Protein AF-Q6Y582-F1 (afdb_monomer)

Sequence (54 aa):
MNYNPKRTRFCKQHRGRMKGLSYRGNRICFGRYALQALEPAWITPRQIEAGRWR

Radius of gyration: 14.4 Å; Cα contacts (8 Å, |Δi|>4): 7; chains: 1; bounding box: 34×31×31 Å

InterPro domains:
  IPR000114 Large ribosomal subunit protein uL16, bacteria [PR00060] (25-37)
  IPR00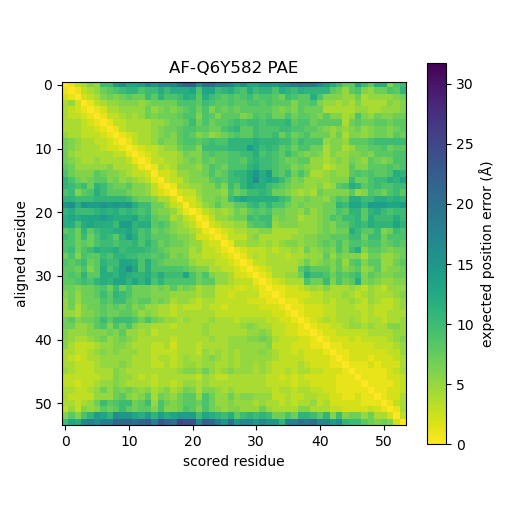0114 Large ribosomal subunit protein uL16, bacteria [PR00060] (43-54)
  IPR000114 Large ribosomal subunit protein uL16, bacteria [PTHR12220] (3-53)
  IPR036920 Large ribosomal subunit protein uL16 superfamily [G3DSA:3.90.1170.10] (1-54)
  IPR036920 Large ribosomal subunit protein uL16 superfamily [SSF54686] (3-53)
  IPR047873 Large ribosomal subunit protein uL16 [PF00252] (5-52)

Mean predicted aligned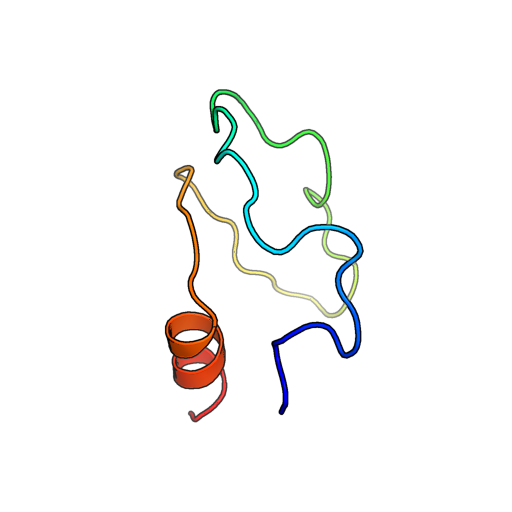 error: 6.29 Å

Secondary structure (DSSP, 8-state):
---S-S--S-S--------S---S--S--SSS-----SS-----HHHHHHHH--

Organism: NCBI:txid223053

Structure (mmCIF, N/CA/C/O backbone):
d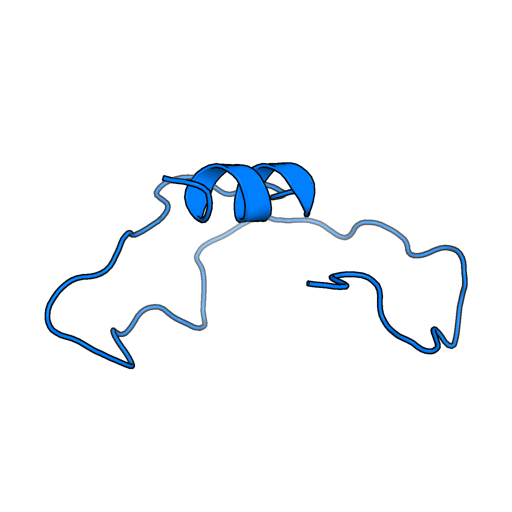ata_AF-Q6Y582-F1
#
_entry.id   AF-Q6Y582-F1
#
loop_
_atom_site.group_PDB
_atom_site.id
_atom_site.type_symbol
_atom_site.label_atom_id
_atom_site.label_alt_id
_atom_site.label_comp_id
_atom_site.label_asym_id
_atom_site.label_entity_id
_atom_site.label_seq_id
_atom_site.pdbx_PDB_ins_code
_atom_site.Cartn_x
_atom_site.Cartn_y
_atom_site.Cartn_z
_atom_site.occupancy
_atom_site.B_iso_or_equiv
_atom_site.auth_seq_id
_atom_site.auth_comp_id
_atom_site.auth_asym_id
_atom_site.auth_atom_id
_atom_site.pdbx_PDB_model_num
ATOM 1 N N . MET A 1 1 ? -1.393 -19.707 -0.995 1.00 71.75 1 MET A N 1
ATOM 2 C CA . MET A 1 1 ? -1.822 -19.088 -2.279 1.00 71.75 1 MET A CA 1
ATOM 3 C C . MET A 1 1 ? -0.589 -18.542 -2.977 1.00 71.75 1 MET A C 1
ATOM 5 O O . MET A 1 1 ? 0.232 -17.939 -2.302 1.00 71.75 1 MET A O 1
ATOM 9 N N . ASN A 1 2 ? -0.422 -18.756 -4.284 1.00 76.69 2 ASN A N 1
ATOM 10 C CA . ASN A 1 2 ? 0.730 -18.193 -4.990 1.00 76.69 2 ASN A CA 1
ATOM 11 C C . ASN A 1 2 ? 0.457 -16.721 -5.343 1.00 76.69 2 ASN A C 1
ATOM 13 O O . ASN A 1 2 ? -0.398 -16.438 -6.179 1.00 76.69 2 ASN A O 1
ATOM 17 N N . TYR A 1 3 ? 1.162 -15.799 -4.683 1.00 80.50 3 TYR A N 1
ATOM 18 C CA . TYR A 1 3 ? 1.048 -14.352 -4.913 1.00 80.50 3 TYR A CA 1
ATOM 19 C C . TYR A 1 3 ? 2.000 -13.838 -6.003 1.00 80.50 3 TYR A C 1
ATOM 21 O O . TYR A 1 3 ? 1.997 -12.647 -6.306 1.00 80.50 3 TYR A O 1
ATOM 29 N N . ASN A 1 4 ? 2.817 -14.714 -6.596 1.00 84.12 4 ASN A N 1
ATOM 30 C CA . ASN A 1 4 ? 3.687 -14.346 -7.701 1.00 84.12 4 ASN A CA 1
ATOM 31 C C . ASN A 1 4 ? 2.968 -14.571 -9.044 1.00 84.12 4 ASN A C 1
ATOM 33 O O . ASN A 1 4 ? 2.366 -15.632 -9.243 1.00 84.12 4 ASN A O 1
ATOM 37 N N . PRO A 1 5 ? 3.028 -13.618 -9.993 1.00 86.31 5 PRO A N 1
ATOM 38 C CA . PRO A 1 5 ? 2.434 -13.808 -11.309 1.00 86.31 5 PRO A CA 1
ATOM 39 C C . PRO A 1 5 ? 3.071 -15.007 -12.023 1.00 86.31 5 PRO A C 1
ATOM 41 O O . PRO A 1 5 ? 4.287 -15.192 -12.007 1.00 86.31 5 PRO A O 1
ATOM 44 N N . LYS A 1 6 ? 2.238 -15.814 -12.690 1.00 87.19 6 LYS A N 1
ATOM 45 C CA . LYS A 1 6 ? 2.678 -17.022 -13.412 1.00 87.19 6 LYS A CA 1
ATOM 46 C C . LYS A 1 6 ? 3.664 -16.712 -14.547 1.00 87.19 6 LYS A C 1
ATOM 48 O O . LYS A 1 6 ? 4.496 -17.547 -14.880 1.00 87.19 6 LYS A O 1
ATOM 53 N N . ARG A 1 7 ? 3.569 -15.526 -15.155 1.00 87.81 7 ARG A N 1
ATOM 54 C CA . ARG A 1 7 ? 4.483 -15.056 -16.203 1.00 87.81 7 ARG A CA 1
ATOM 55 C C . ARG A 1 7 ? 4.606 -13.539 -16.132 1.00 87.81 7 ARG A C 1
ATOM 57 O O . ARG A 1 7 ? 3.594 -12.843 -16.169 1.00 87.81 7 ARG A O 1
ATOM 64 N N . THR A 1 8 ? 5.834 -13.033 -16.095 1.00 87.62 8 THR A N 1
ATOM 65 C CA . THR A 1 8 ? 6.125 -11.593 -16.144 1.00 87.62 8 THR A CA 1
ATOM 66 C C . THR A 1 8 ? 6.858 -11.285 -17.445 1.00 87.62 8 THR A C 1
ATOM 68 O O . THR A 1 8 ? 7.779 -12.009 -17.809 1.00 87.62 8 THR A O 1
ATOM 71 N N . ARG A 1 9 ? 6.456 -10.227 -18.167 1.00 85.88 9 ARG A N 1
ATOM 72 C CA . ARG A 1 9 ? 7.134 -9.818 -19.416 1.00 85.88 9 ARG A CA 1
ATOM 73 C C . ARG A 1 9 ? 8.557 -9.296 -19.169 1.00 85.88 9 ARG A C 1
ATOM 75 O O . ARG A 1 9 ? 9.415 -9.485 -20.018 1.00 85.88 9 ARG A O 1
ATOM 82 N N . PHE A 1 10 ? 8.805 -8.689 -18.005 1.00 86.19 10 PHE A N 1
ATOM 83 C CA . PHE A 1 10 ? 10.107 -8.149 -17.602 1.00 86.19 10 PHE A CA 1
ATOM 84 C C . PHE A 1 10 ? 10.440 -8.548 -16.160 1.00 86.19 10 PHE A C 1
ATOM 86 O O . PHE A 1 10 ? 9.610 -8.375 -15.268 1.00 86.19 10 PHE A O 1
ATOM 93 N N . CYS A 1 11 ? 11.654 -9.054 -15.921 1.00 82.44 11 CYS A N 1
A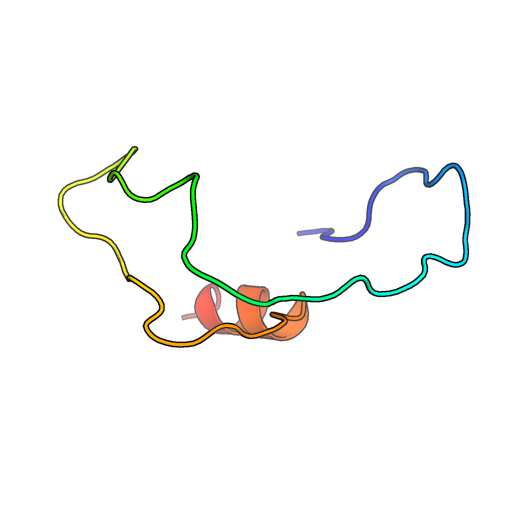TOM 94 C CA . CYS A 1 11 ? 12.069 -9.559 -14.605 1.00 82.44 11 CYS A CA 1
ATOM 95 C C . CYS A 1 11 ? 12.407 -8.454 -13.590 1.00 82.44 11 CYS A C 1
ATOM 97 O O . CYS A 1 11 ? 12.302 -8.680 -12.388 1.00 82.44 11 CYS A O 1
ATOM 99 N N . LYS A 1 12 ? 12.809 -7.262 -14.051 1.00 85.75 12 LYS A N 1
ATOM 100 C CA . LYS A 1 12 ? 13.163 -6.119 -13.196 1.00 85.75 12 LYS A CA 1
ATOM 101 C C . LYS A 1 12 ? 12.204 -4.968 -13.468 1.00 85.75 12 LYS A C 1
ATOM 103 O O . LYS A 1 12 ? 12.110 -4.497 -14.597 1.00 85.75 12 LYS A O 1
ATOM 108 N N . GLN A 1 13 ? 11.494 -4.530 -12.435 1.00 85.44 13 GLN A N 1
ATOM 109 C CA . GLN A 1 13 ? 10.594 -3.382 -12.498 1.00 85.44 13 GLN A CA 1
ATOM 110 C C . GLN A 1 13 ? 11.151 -2.258 -11.631 1.00 85.44 13 GLN A C 1
ATOM 112 O O . GLN A 1 13 ? 11.566 -2.492 -10.494 1.00 85.44 13 GLN A O 1
ATOM 117 N N . HIS A 1 14 ? 11.152 -1.035 -12.157 1.00 87.12 14 HIS A N 1
ATOM 118 C CA . HIS A 1 14 ? 11.468 0.141 -11.358 1.00 87.12 14 HIS A CA 1
ATOM 119 C C . HIS A 1 14 ? 10.307 0.425 -10.409 1.00 87.12 14 HIS A C 1
ATOM 121 O O . HIS A 1 14 ? 9.147 0.478 -10.820 1.00 87.12 14 HIS A O 1
ATOM 127 N N . ARG A 1 15 ? 10.617 0.613 -9.126 1.00 79.88 15 ARG A N 1
ATOM 128 C CA . ARG A 1 15 ? 9.620 1.041 -8.147 1.00 79.88 15 ARG A CA 1
ATOM 129 C C . ARG A 1 15 ? 9.344 2.525 -8.385 1.00 79.88 15 ARG A C 1
ATOM 131 O O . ARG A 1 15 ? 10.227 3.355 -8.198 1.00 79.88 15 ARG A O 1
ATOM 138 N N . GLY A 1 16 ? 8.141 2.833 -8.868 1.00 85.62 16 GLY A N 1
ATOM 139 C CA . GL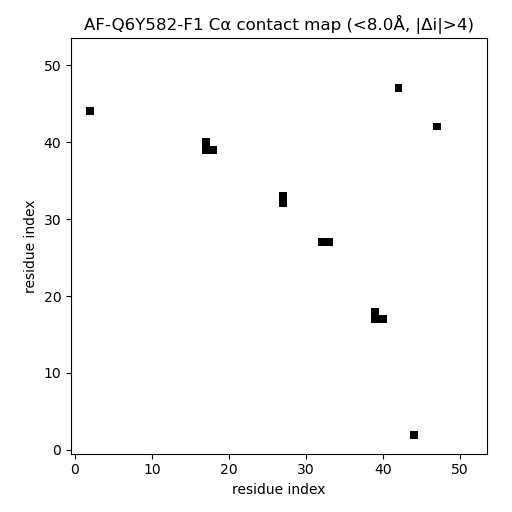Y A 1 16 ? 7.672 4.206 -9.058 1.00 85.62 16 GLY A CA 1
ATOM 140 C C . GLY A 1 16 ? 7.484 4.953 -7.732 1.00 85.62 16 GLY A C 1
ATOM 141 O O . GLY A 1 16 ? 7.824 4.459 -6.656 1.00 85.62 16 GLY A O 1
ATOM 142 N N . ARG A 1 17 ? 6.910 6.158 -7.794 1.00 81.81 17 ARG A N 1
ATOM 143 C CA . ARG A 1 17 ? 6.726 7.021 -6.620 1.00 81.81 17 ARG A CA 1
ATOM 144 C C . ARG A 1 17 ? 5.317 6.873 -6.045 1.00 81.81 17 ARG A C 1
ATOM 146 O O . ARG A 1 17 ? 4.340 7.095 -6.748 1.00 81.81 17 ARG A O 1
ATOM 153 N N . MET A 1 18 ? 5.223 6.543 -4.760 1.00 80.62 18 MET A N 1
ATOM 154 C CA . MET A 1 18 ? 3.962 6.495 -4.018 1.00 80.62 18 MET A CA 1
ATOM 155 C C . MET A 1 18 ? 3.795 7.828 -3.279 1.00 80.62 18 MET A C 1
ATOM 157 O O . MET A 1 18 ? 4.305 8.006 -2.178 1.00 80.62 18 MET A O 1
ATOM 161 N N . LYS A 1 19 ? 3.188 8.820 -3.934 1.00 76.56 19 LYS A N 1
ATOM 162 C CA . LYS A 1 19 ? 2.865 10.122 -3.330 1.00 76.56 19 LYS A CA 1
ATOM 163 C C . LYS A 1 19 ? 1.437 10.512 -3.698 1.00 76.56 19 LYS A C 1
ATOM 165 O O . LYS A 1 19 ? 1.044 10.332 -4.846 1.00 76.56 19 LYS A O 1
ATOM 170 N N . GLY A 1 20 ? 0.719 11.097 -2.741 1.00 77.06 20 GLY A N 1
ATOM 171 C CA . GLY A 1 20 ? -0.632 11.628 -2.931 1.00 77.06 20 GLY A CA 1
ATOM 172 C C . GLY A 1 20 ? -1.747 10.726 -2.402 1.00 77.06 20 GLY A C 1
ATOM 173 O O . GLY A 1 20 ? -1.500 9.671 -1.820 1.00 77.06 20 GLY A O 1
ATOM 174 N N . LEU A 1 21 ? -2.982 11.190 -2.594 1.00 76.56 21 LEU A N 1
ATOM 175 C CA . LEU A 1 21 ? -4.205 10.502 -2.185 1.00 76.56 21 LEU A CA 1
ATOM 176 C C . LEU A 1 21 ? -4.527 9.346 -3.138 1.00 76.56 21 LEU A C 1
ATOM 178 O O . LEU A 1 21 ? -4.295 9.436 -4.346 1.00 76.56 21 LEU A O 1
ATOM 182 N N . SER A 1 22 ? -5.115 8.271 -2.608 1.00 77.56 22 SER A N 1
ATOM 183 C CA . SER A 1 22 ? -5.622 7.192 -3.455 1.00 77.56 22 SER A CA 1
ATOM 184 C C . SER A 1 22 ? -6.808 7.683 -4.284 1.00 77.56 22 SER A C 1
ATOM 186 O O . SER A 1 22 ? -7.786 8.194 -3.740 1.00 77.56 22 SER A O 1
ATOM 188 N N . TYR A 1 23 ? -6.743 7.498 -5.603 1.00 78.06 23 TYR A N 1
ATOM 189 C CA . TYR A 1 23 ? -7.832 7.854 -6.520 1.00 78.06 23 TYR A CA 1
ATOM 190 C C . TYR A 1 23 ? -8.794 6.680 -6.787 1.00 78.06 23 TYR A C 1
ATOM 192 O O . TYR A 1 23 ? -9.845 6.851 -7.400 1.00 78.06 23 TYR A O 1
ATOM 200 N N . ARG A 1 24 ? -8.441 5.456 -6.363 1.00 77.19 24 ARG A N 1
ATOM 201 C CA . ARG A 1 24 ? -9.204 4.221 -6.627 1.00 77.19 24 ARG A CA 1
ATOM 202 C C . ARG A 1 24 ? -9.300 3.364 -5.363 1.00 77.19 24 ARG A C 1
ATOM 204 O O . ARG A 1 24 ? -8.394 3.370 -4.543 1.00 77.19 24 ARG A O 1
ATOM 211 N N . GLY A 1 25 ? -10.391 2.609 -5.214 1.00 79.81 25 GLY A N 1
ATOM 212 C CA . GLY A 1 25 ? -10.583 1.713 -4.062 1.00 79.81 25 GLY A CA 1
ATOM 213 C C . GLY A 1 25 ? -11.044 2.394 -2.766 1.00 79.81 25 GLY A C 1
ATOM 214 O O . GLY A 1 25 ? -10.994 1.773 -1.715 1.00 79.81 25 GLY A O 1
ATOM 215 N N . ASN A 1 26 ? -11.536 3.638 -2.829 1.00 81.00 26 ASN A N 1
ATOM 216 C CA . ASN A 1 26 ? -12.035 4.378 -1.655 1.00 81.00 26 ASN A CA 1
ATOM 217 C C . ASN A 1 26 ? -13.476 4.004 -1.242 1.00 81.00 26 ASN A C 1
ATOM 219 O O . ASN A 1 26 ? -14.062 4.665 -0.393 1.00 81.00 26 ASN A O 1
ATOM 223 N N . ARG A 1 27 ? -14.085 2.992 -1.872 1.00 84.69 27 ARG A N 1
ATOM 224 C CA . ARG A 1 27 ? -15.448 2.523 -1.576 1.00 84.69 27 ARG A CA 1
ATOM 225 C C . ARG A 1 27 ? -15.412 1.044 -1.217 1.00 84.69 27 ARG A C 1
ATOM 227 O O . ARG A 1 27 ? -14.635 0.290 -1.798 1.00 84.69 27 ARG A O 1
ATOM 234 N N . ILE A 1 28 ? -16.266 0.642 -0.280 1.00 87.12 28 ILE A N 1
ATOM 235 C CA . ILE A 1 28 ? -16.405 -0.753 0.146 1.00 87.12 28 ILE A CA 1
ATOM 236 C C . ILE A 1 28 ? -17.120 -1.522 -0.969 1.00 87.12 28 ILE A C 1
ATOM 238 O O . ILE A 1 28 ? -18.272 -1.230 -1.276 1.00 87.12 28 ILE A O 1
ATOM 242 N N . CYS A 1 29 ? -16.435 -2.484 -1.590 1.00 85.44 29 CYS A N 1
ATOM 243 C CA . CYS A 1 29 ? -17.026 -3.309 -2.650 1.00 85.44 29 CYS A CA 1
ATOM 244 C C . CYS A 1 29 ? -17.813 -4.510 -2.104 1.00 85.44 29 CYS A C 1
ATOM 246 O O . CYS A 1 29 ? -18.752 -4.960 -2.750 1.00 85.44 29 CYS A O 1
ATOM 248 N N . PHE A 1 30 ? -17.426 -5.042 -0.938 1.00 85.56 30 PHE A N 1
ATOM 249 C CA . PHE A 1 30 ? -18.006 -6.255 -0.356 1.00 85.56 30 PHE A CA 1
ATOM 250 C C . PHE A 1 30 ? -18.103 -6.135 1.170 1.00 85.56 30 PHE A C 1
ATOM 252 O O . PHE A 1 30 ? -17.195 -5.601 1.804 1.00 85.56 30 PHE A O 1
ATOM 259 N N . GLY A 1 31 ? -19.176 -6.677 1.754 1.00 87.62 31 GLY A N 1
ATOM 260 C CA . GLY A 1 31 ? -19.410 -6.662 3.202 1.00 87.62 31 GLY A CA 1
ATOM 261 C C . GLY A 1 31 ? -19.882 -5.308 3.749 1.00 87.62 31 GLY A C 1
ATOM 262 O O . GLY A 1 31 ? -20.228 -4.401 2.998 1.00 87.62 31 GLY A O 1
ATOM 263 N N . ARG A 1 32 ? -19.930 -5.190 5.084 1.00 88.94 32 ARG A N 1
ATOM 264 C CA . ARG A 1 32 ? -20.357 -3.965 5.796 1.00 88.94 32 ARG A CA 1
ATOM 265 C C . ARG A 1 32 ? -19.196 -3.141 6.358 1.00 88.94 32 ARG A C 1
ATOM 267 O O . ARG A 1 32 ? -19.382 -1.964 6.640 1.00 88.94 32 ARG A O 1
ATOM 274 N N . TYR A 1 33 ? -18.019 -3.745 6.516 1.00 86.69 33 TYR A N 1
ATOM 275 C CA . TYR A 1 33 ? -16.854 -3.131 7.153 1.00 86.69 33 TYR A CA 1
ATOM 276 C C . TYR A 1 33 ? -15.605 -3.343 6.298 1.00 86.69 33 TYR A C 1
ATOM 278 O O . TYR A 1 33 ? -15.458 -4.387 5.662 1.00 86.69 33 TYR A O 1
ATOM 286 N N . ALA A 1 34 ? -14.703 -2.362 6.301 1.00 87.12 34 ALA A N 1
ATOM 287 C CA . ALA A 1 34 ? -13.418 -2.422 5.614 1.00 87.12 34 ALA A CA 1
ATOM 288 C C . ALA A 1 34 ? -12.331 -1.707 6.427 1.00 87.12 34 ALA A C 1
ATOM 290 O O . ALA A 1 34 ? -12.627 -0.863 7.271 1.00 87.12 34 ALA A O 1
ATOM 291 N N . LEU A 1 35 ? -11.071 -2.035 6.141 1.00 86.81 35 LEU A N 1
ATOM 292 C CA . LEU A 1 35 ? -9.898 -1.371 6.707 1.00 86.81 35 LEU A CA 1
ATOM 293 C C . LEU A 1 35 ? -9.349 -0.353 5.705 1.00 86.81 35 LEU A C 1
ATOM 295 O O . LEU A 1 35 ? -9.076 -0.700 4.555 1.00 86.81 35 LEU A O 1
ATOM 299 N N . GLN A 1 36 ? -9.169 0.889 6.153 1.00 87.88 36 GLN A N 1
ATOM 300 C CA . GLN A 1 36 ? -8.602 1.971 5.354 1.00 87.88 36 GLN A CA 1
ATOM 301 C C . GLN A 1 36 ? -7.170 2.266 5.804 1.00 87.88 36 GLN A C 1
ATOM 303 O O . GLN A 1 36 ? -6.906 2.441 6.991 1.00 87.88 36 GLN A O 1
ATOM 308 N N . ALA A 1 37 ? -6.244 2.345 4.848 1.00 88.12 37 ALA A N 1
ATOM 309 C CA . ALA A 1 37 ? -4.885 2.796 5.118 1.00 88.12 37 ALA A CA 1
ATOM 310 C C . ALA A 1 37 ? -4.849 4.328 5.226 1.00 88.12 37 ALA A C 1
ATOM 312 O O . ALA A 1 37 ? -5.380 5.023 4.357 1.00 88.12 37 ALA A O 1
ATOM 313 N N . LEU A 1 38 ? -4.208 4.836 6.279 1.00 87.75 38 LEU A N 1
ATOM 314 C CA . LEU A 1 38 ? -3.986 6.272 6.484 1.00 87.75 38 LEU A CA 1
ATOM 315 C C . LEU A 1 38 ? -2.697 6.754 5.813 1.00 87.75 38 LEU A C 1
ATOM 317 O O . LEU A 1 38 ? -2.599 7.909 5.410 1.00 87.75 38 LEU A O 1
ATOM 321 N N . GLU A 1 39 ? -1.730 5.852 5.658 1.00 86.75 39 GLU A N 1
ATOM 322 C CA . GLU A 1 39 ? -0.411 6.161 5.125 1.00 86.75 39 GLU A CA 1
ATOM 323 C C . GLU A 1 39 ? -0.067 5.288 3.910 1.00 86.75 39 GLU A C 1
ATOM 325 O O . GLU A 1 39 ? -0.464 4.118 3.837 1.00 86.75 39 GLU A O 1
ATOM 330 N N . PRO A 1 40 ? 0.687 5.834 2.941 1.00 86.62 40 PRO A N 1
ATOM 331 C CA . PRO A 1 40 ? 1.170 5.077 1.798 1.00 86.62 40 PRO A CA 1
ATOM 332 C C . PRO A 1 40 ? 2.281 4.105 2.218 1.00 86.62 40 PRO A C 1
ATOM 334 O O . PRO A 1 40 ? 3.353 4.522 2.653 1.00 86.62 40 PRO A O 1
ATOM 337 N N . ALA A 1 41 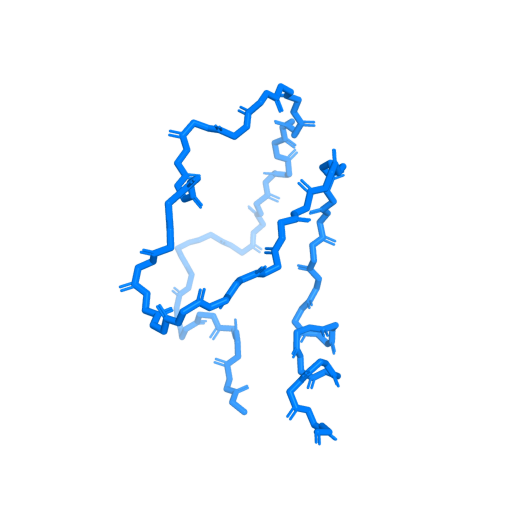? 2.061 2.804 2.024 1.00 88.00 41 ALA A N 1
ATOM 338 C CA . ALA A 1 41 ? 3.054 1.770 2.304 1.00 88.00 41 ALA A CA 1
ATOM 339 C C . ALA A 1 41 ? 3.096 0.690 1.214 1.00 88.00 41 ALA A C 1
ATOM 341 O O . ALA A 1 41 ? 2.082 0.329 0.613 1.00 88.00 41 ALA A O 1
ATOM 342 N N . TRP A 1 42 ? 4.286 0.128 0.986 1.00 88.31 42 TRP A N 1
ATOM 343 C CA . TRP A 1 42 ? 4.465 -1.043 0.128 1.00 88.31 42 TRP A CA 1
ATOM 344 C C . TRP A 1 42 ? 4.233 -2.317 0.935 1.00 88.31 42 TRP A C 1
ATOM 346 O O . TRP A 1 42 ? 5.054 -2.683 1.773 1.00 88.31 42 TRP A O 1
ATOM 356 N N . ILE A 1 43 ? 3.130 -3.007 0.659 1.00 89.56 43 ILE A N 1
ATOM 357 C CA . ILE A 1 43 ? 2.783 -4.256 1.337 1.00 89.56 43 ILE A CA 1
ATOM 358 C C . ILE A 1 43 ? 3.405 -5.435 0.582 1.00 89.56 43 ILE A C 1
ATOM 360 O O . ILE A 1 43 ? 3.266 -5.571 -0.634 1.00 89.56 43 ILE A O 1
ATOM 364 N N . THR A 1 44 ? 4.100 -6.299 1.313 1.00 91.25 44 THR A N 1
ATOM 365 C CA . THR A 1 44 ? 4.738 -7.511 0.788 1.00 91.25 44 THR A CA 1
ATOM 366 C C . THR A 1 44 ? 3.791 -8.717 0.842 1.00 91.25 44 THR A C 1
ATOM 368 O O . THR A 1 44 ? 2.908 -8.767 1.701 1.00 91.25 44 THR A O 1
ATOM 371 N N . PRO A 1 45 ? 3.988 -9.747 -0.007 1.00 89.56 45 PRO A N 1
ATOM 372 C CA . PRO A 1 45 ? 3.140 -10.943 -0.008 1.00 89.56 45 PRO A CA 1
ATOM 373 C C . PRO A 1 45 ? 3.042 -11.630 1.359 1.00 89.56 45 PRO A C 1
ATOM 375 O O . PRO A 1 45 ? 1.968 -12.070 1.757 1.00 89.56 45 PRO A O 1
ATOM 378 N N . ARG A 1 46 ? 4.149 -11.651 2.112 1.00 89.50 46 ARG A N 1
ATOM 379 C CA . ARG A 1 46 ? 4.217 -12.250 3.450 1.00 89.50 46 ARG A CA 1
ATOM 380 C C . ARG A 1 46 ? 3.343 -11.516 4.470 1.00 89.50 46 ARG A C 1
ATOM 382 O O . ARG A 1 46 ? 2.757 -12.158 5.332 1.00 89.50 46 ARG A O 1
ATOM 389 N N . GLN A 1 47 ? 3.229 -10.190 4.370 1.00 90.50 47 GLN A N 1
ATOM 390 C CA . GLN A 1 47 ? 2.355 -9.397 5.247 1.00 90.50 47 GLN A CA 1
ATOM 391 C C . GLN A 1 47 ? 0.874 -9.670 4.955 1.00 90.50 47 GLN A C 1
ATOM 393 O O . GLN A 1 47 ? 0.079 -9.789 5.883 1.00 90.50 47 GLN A O 1
ATOM 398 N N . ILE A 1 48 ? 0.511 -9.831 3.678 1.00 88.56 48 ILE A N 1
ATOM 399 C CA . ILE A 1 48 ? -0.856 -10.201 3.276 1.00 88.56 48 ILE A CA 1
ATOM 400 C C . ILE A 1 48 ? -1.197 -11.599 3.786 1.00 88.56 48 ILE A C 1
ATOM 402 O O . ILE A 1 48 ? -2.294 -11.830 4.285 1.00 88.56 48 ILE A O 1
ATOM 406 N N . GLU A 1 49 ? -0.260 -12.536 3.664 1.00 91.06 49 GLU A N 1
ATOM 407 C CA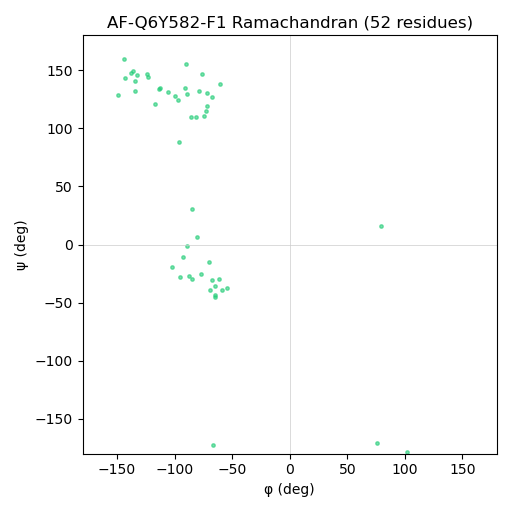 . GLU A 1 49 ? -0.448 -13.893 4.159 1.00 91.06 49 GLU A CA 1
ATOM 408 C C . GLU A 1 49 ? -0.587 -13.929 5.685 1.00 91.06 49 GLU A C 1
ATOM 410 O O . GLU A 1 49 ? -1.530 -14.533 6.181 1.00 91.06 49 GLU A O 1
ATOM 415 N N . ALA A 1 50 ? 0.255 -13.206 6.427 1.00 89.44 50 ALA A N 1
ATOM 416 C CA . ALA A 1 50 ? 0.146 -13.113 7.882 1.00 89.44 50 ALA A CA 1
ATOM 417 C C . ALA A 1 50 ? -1.215 -12.560 8.345 1.00 89.44 50 ALA A C 1
ATOM 419 O O . ALA A 1 50 ? -1.785 -13.073 9.301 1.00 89.44 50 ALA A O 1
ATOM 420 N N . GLY A 1 51 ? -1.764 -11.561 7.643 1.00 86.44 51 GLY A N 1
ATOM 421 C CA . GLY A 1 51 ? -3.098 -11.026 7.933 1.00 86.44 51 GLY A CA 1
ATOM 422 C C . GLY A 1 51 ? -4.252 -11.976 7.590 1.00 86.44 51 GLY A C 1
ATOM 423 O O . GLY A 1 51 ? -5.370 -11.738 8.029 1.00 86.44 51 GLY A O 1
ATOM 424 N N . ARG A 1 52 ? -4.000 -13.030 6.802 1.00 84.94 52 ARG A N 1
ATOM 425 C CA . ARG A 1 52 ? -4.987 -14.071 6.462 1.00 84.94 52 ARG A CA 1
ATOM 426 C C . ARG A 1 52 ? -4.9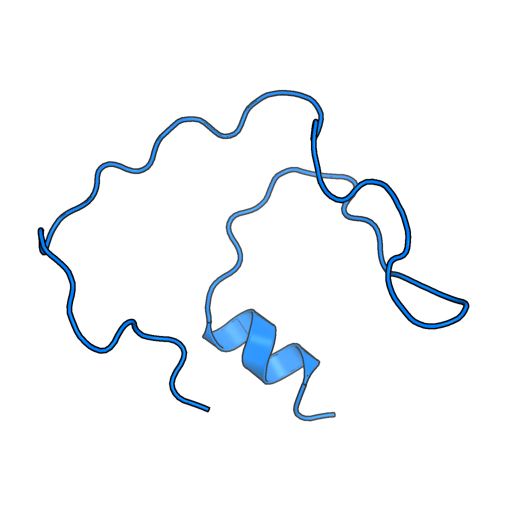10 -15.301 7.358 1.00 84.94 52 ARG A C 1
ATOM 428 O O . ARG A 1 52 ? -5.900 -16.007 7.475 1.00 84.94 52 ARG A O 1
ATOM 435 N N . TRP A 1 53 ? -3.737 -15.610 7.905 1.00 71.62 53 TRP A N 1
ATOM 436 C CA . TRP A 1 53 ? -3.488 -16.834 8.678 1.00 71.62 53 TRP A CA 1
ATOM 437 C C . TRP A 1 53 ? -3.884 -16.713 10.159 1.00 71.62 53 TRP A C 1
ATOM 439 O O . TRP A 1 53 ? -3.305 -17.363 11.028 1.00 71.62 53 TRP A O 1
ATOM 449 N N . ARG A 1 54 ? -4.899 -15.904 10.449 1.00 51.62 54 ARG A N 1
ATOM 450 C CA . ARG A 1 54 ? -5.571 -15.825 11.741 1.00 51.62 54 ARG A CA 1
ATOM 4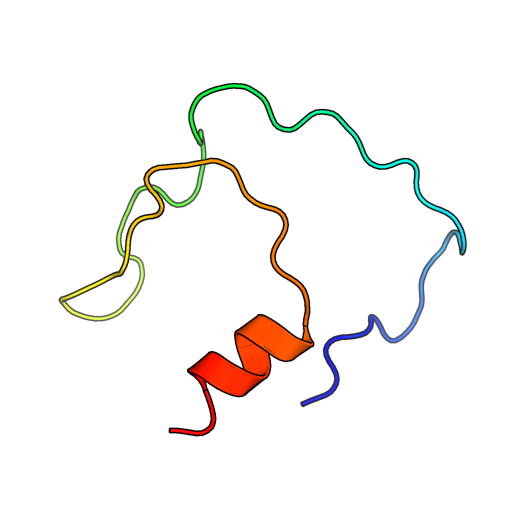51 C C . ARG A 1 54 ? -7.047 -15.550 11.505 1.00 51.62 54 ARG A C 1
ATOM 453 O O . ARG A 1 54 ? -7.849 -16.093 12.290 1.00 51.62 54 ARG A O 1
#

Solvent-accessible surface area (backbone atoms only — not comparable to full-atom values): 4286 Å² total; per-residue (Å²): 132,86,86,65,76,94,73,70,99,61,96,77,77,84,83,78,84,89,78,83,80,81,90,67,82,91,63,85,89,64,84,94,73,84,88,79,80,92,68,92,75,90,82,52,70,66,59,57,48,59,74,63,76,114

Foldseek 3Di:
DDPDDPDDPDPDDDDDDDDDDDPPDPDDPDDDDDDDDPDDDDDDPVNVVVVVPD

pLDDT: mean 83.96, std 6.52, range [51.62, 91.25]